Protein AF-A0A7C1MUB0-F1 (afdb_monomer_lite)

Structure (mmCIF, N/CA/C/O backbone):
data_AF-A0A7C1MUB0-F1
#
_entry.id   AF-A0A7C1MUB0-F1
#
loop_
_atom_site.group_PDB
_atom_site.id
_atom_site.type_symbol
_atom_site.label_atom_id
_atom_site.label_alt_id
_atom_site.label_comp_id
_atom_site.label_asym_id
_atom_site.label_entity_id
_atom_site.label_seq_id
_atom_site.pdbx_PDB_ins_code
_atom_site.Cartn_x
_atom_site.Cartn_y
_atom_site.Cartn_z
_atom_site.occupancy
_atom_site.B_iso_or_equiv
_atom_site.auth_seq_id
_atom_site.auth_comp_id
_atom_site.auth_asym_id
_atom_site.auth_atom_id
_atom_site.pdbx_PDB_model_num
ATOM 1 N N . MET A 1 1 ? -7.345 -3.002 12.545 1.00 71.50 1 MET A N 1
ATOM 2 C CA . MET A 1 1 ? -8.132 -2.246 11.545 1.00 71.50 1 MET A CA 1
ATOM 3 C C . MET A 1 1 ? -7.151 -1.446 10.717 1.00 71.50 1 MET A C 1
ATOM 5 O O . MET A 1 1 ? -6.206 -0.911 11.292 1.00 71.50 1 MET A O 1
ATOM 9 N N . VAL A 1 2 ? -7.330 -1.414 9.403 1.00 77.56 2 VAL A N 1
ATOM 10 C CA . VAL A 1 2 ? -6.494 -0.617 8.502 1.00 77.56 2 VAL A CA 1
ATOM 11 C C . VAL A 1 2 ? -7.408 0.255 7.652 1.00 77.56 2 VAL A C 1
ATOM 13 O O . VAL A 1 2 ? -8.478 -0.208 7.263 1.00 77.56 2 VAL A O 1
ATOM 16 N N . SER A 1 3 ? -7.025 1.505 7.416 1.00 80.81 3 SER A N 1
ATOM 17 C CA . SER A 1 3 ? -7.736 2.375 6.475 1.00 80.81 3 SER A CA 1
ATOM 18 C C . SER A 1 3 ? -7.086 2.216 5.106 1.00 80.81 3 SER A C 1
ATOM 20 O O . SER A 1 3 ? -5.929 2.620 4.983 1.00 80.81 3 SER A O 1
ATOM 22 N N . PRO A 1 4 ? -7.755 1.636 4.097 1.00 77.00 4 PRO A N 1
ATOM 23 C CA . PRO A 1 4 ? -7.220 1.615 2.739 1.00 77.00 4 PRO A CA 1
ATOM 24 C C . PRO A 1 4 ? -7.085 3.051 2.223 1.00 77.00 4 PRO A C 1
ATOM 26 O O . PRO A 1 4 ? -7.922 3.895 2.541 1.00 77.00 4 PRO A O 1
ATOM 29 N N . GLN A 1 5 ? -6.012 3.344 1.491 1.00 81.12 5 GLN A N 1
ATOM 30 C CA . GLN A 1 5 ? -5.742 4.684 0.954 1.00 81.12 5 GLN A CA 1
ATOM 31 C C . GLN A 1 5 ? -5.477 4.628 -0.551 1.00 81.12 5 GLN A C 1
ATOM 33 O O . GLN A 1 5 ? -6.070 5.384 -1.317 1.00 81.12 5 GLN A O 1
ATOM 38 N N . ARG A 1 6 ? -4.619 3.703 -0.994 1.00 76.88 6 ARG A N 1
ATOM 39 C CA . ARG A 1 6 ? -4.200 3.604 -2.395 1.00 76.88 6 ARG A CA 1
ATOM 40 C C . ARG A 1 6 ? -3.980 2.150 -2.786 1.00 76.88 6 ARG A C 1
ATOM 42 O O . ARG A 1 6 ? -3.503 1.351 -1.984 1.00 76.88 6 ARG A O 1
ATOM 49 N N . LEU A 1 7 ? -4.343 1.810 -4.018 1.00 80.94 7 LEU A N 1
ATOM 50 C CA . LEU A 1 7 ? -4.154 0.476 -4.567 1.00 80.94 7 LEU A CA 1
ATOM 51 C C . LEU A 1 7 ? -3.165 0.537 -5.724 1.00 80.94 7 LEU A C 1
ATOM 53 O O . LEU A 1 7 ? -3.272 1.368 -6.623 1.00 80.94 7 LEU A O 1
ATOM 57 N 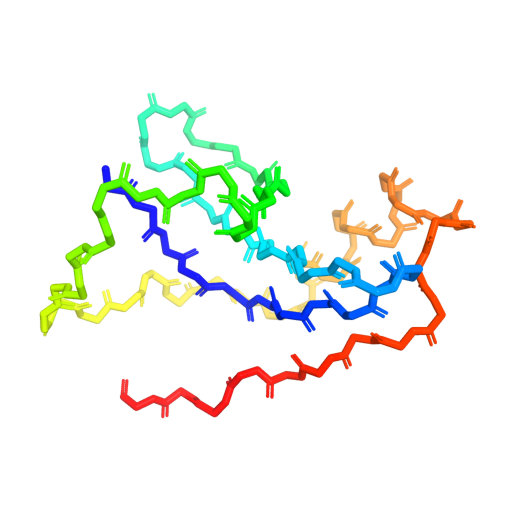N . VAL A 1 8 ? -2.197 -0.362 -5.700 1.00 80.00 8 VAL A N 1
ATOM 58 C CA . VAL A 1 8 ? -1.091 -0.398 -6.642 1.00 80.00 8 VAL A CA 1
ATOM 59 C C . VAL A 1 8 ? -1.030 -1.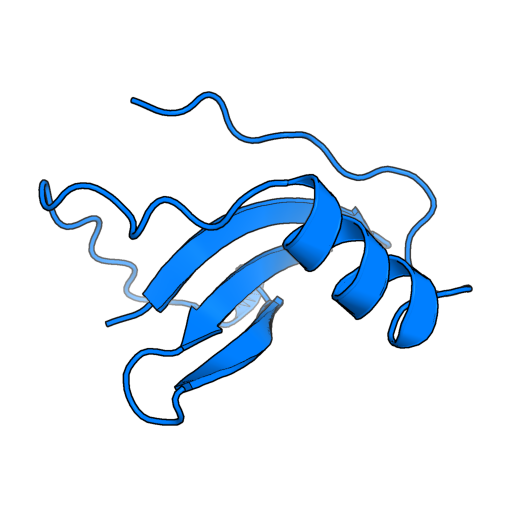779 -7.270 1.00 80.00 8 VAL A C 1
ATOM 61 O O . VAL A 1 8 ? -1.016 -2.790 -6.570 1.00 80.00 8 VAL A O 1
ATOM 64 N N . TYR A 1 9 ? -0.980 -1.828 -8.596 1.00 78.88 9 TYR A N 1
ATOM 65 C CA . TYR A 1 9 ? -0.789 -3.073 -9.329 1.00 78.88 9 TYR A CA 1
ATOM 66 C C . TYR A 1 9 ? 0.642 -3.140 -9.849 1.00 78.88 9 TYR A C 1
ATOM 68 O O . TYR A 1 9 ? 1.096 -2.252 -10.573 1.00 78.88 9 TYR A O 1
ATOM 76 N N . TYR A 1 10 ? 1.373 -4.180 -9.457 1.00 76.62 10 TYR A N 1
ATOM 77 C CA . TYR A 1 10 ? 2.774 -4.343 -9.820 1.00 76.62 10 TYR A CA 1
ATOM 78 C C . TYR A 1 10 ? 3.151 -5.814 -9.952 1.00 76.62 10 TYR A C 1
ATOM 80 O O . TYR A 1 10 ? 2.923 -6.602 -9.037 1.00 76.62 10 TYR A O 1
ATOM 88 N N . ARG A 1 11 ? 3.774 -6.177 -11.083 1.00 77.31 11 ARG A N 1
ATOM 89 C CA . ARG A 1 11 ? 4.261 -7.542 -11.376 1.00 77.31 11 ARG A CA 1
ATOM 90 C C . ARG A 1 11 ? 3.224 -8.626 -11.050 1.00 77.31 11 ARG A C 1
ATOM 92 O O . ARG A 1 11 ? 3.520 -9.563 -10.314 1.00 77.31 11 ARG A O 1
ATOM 99 N N . ASP A 1 12 ? 2.011 -8.450 -11.568 1.00 80.25 12 ASP A N 1
ATOM 100 C CA . ASP A 1 12 ? 0.864 -9.347 -11.366 1.00 80.25 12 ASP A CA 1
ATOM 101 C C . ASP A 1 12 ? 0.310 -9.427 -9.932 1.00 80.25 12 ASP A C 1
ATOM 103 O O . ASP A 1 12 ? -0.645 -10.143 -9.652 1.00 80.25 12 ASP A O 1
ATOM 107 N N . ASN A 1 13 ? 0.858 -8.635 -9.013 1.00 82.25 13 ASN A N 1
ATOM 108 C CA . ASN A 1 13 ? 0.424 -8.583 -7.630 1.00 82.25 13 ASN A CA 1
ATOM 109 C C . ASN A 1 13 ? -0.255 -7.251 -7.324 1.00 82.25 13 ASN A C 1
ATOM 111 O O . ASN A 1 13 ? 0.179 -6.179 -7.751 1.00 82.25 13 ASN A O 1
ATOM 115 N N . TRP A 1 14 ? -1.314 -7.328 -6.526 1.00 83.94 14 TRP A N 1
ATOM 116 C CA . TRP A 1 14 ? -1.978 -6.154 -5.987 1.00 83.94 14 TRP A CA 1
ATOM 117 C C . TRP A 1 14 ? -1.404 -5.817 -4.612 1.00 83.94 14 TRP A C 1
ATOM 119 O O . TRP A 1 14 ? -1.336 -6.660 -3.714 1.00 83.94 14 TRP A O 1
ATOM 129 N N . TYR A 1 15 ? -1.011 -4.565 -4.446 1.00 83.38 15 TYR A N 1
ATOM 130 C CA . TYR A 1 15 ? -0.486 -3.994 -3.219 1.00 83.38 15 TYR A CA 1
ATOM 131 C C . TYR A 1 15 ? -1.438 -2.900 -2.751 1.00 83.38 15 TYR A C 1
ATOM 133 O O . TYR A 1 15 ? -1.755 -1.975 -3.488 1.00 83.38 15 TYR A O 1
ATOM 141 N N . LEU A 1 16 ? -1.920 -3.023 -1.525 1.00 82.31 16 LEU A N 1
ATOM 142 C CA . LEU A 1 16 ? -2.787 -2.062 -0.875 1.00 82.31 16 LEU A CA 1
ATOM 143 C C . LEU A 1 16 ? -1.965 -1.240 0.110 1.00 82.31 16 LEU A C 1
ATOM 145 O O . LEU A 1 16 ? -1.521 -1.753 1.136 1.00 82.31 16 LEU A O 1
ATOM 149 N N . ASP A 1 17 ? -1.814 0.040 -0.174 1.00 82.69 17 ASP A N 1
ATOM 150 C CA . ASP A 1 17 ? -1.306 1.008 0.780 1.00 82.69 17 ASP A CA 1
ATOM 151 C C . ASP A 1 17 ? -2.431 1.422 1.723 1.00 82.69 17 ASP A C 1
ATOM 153 O O . ASP A 1 17 ? -3.483 1.933 1.316 1.00 82.69 17 ASP A O 1
ATOM 157 N N . ALA A 1 18 ? -2.214 1.165 3.009 1.00 82.75 18 ALA A N 1
ATOM 158 C CA . ALA A 1 18 ? -3.195 1.401 4.047 1.00 82.75 18 ALA A CA 1
ATOM 159 C C . ALA A 1 18 ? -2.547 1.933 5.325 1.00 82.75 18 ALA A C 1
ATOM 161 O O . ALA A 1 18 ? -1.426 1.578 5.699 1.00 82.75 18 ALA A O 1
ATOM 162 N N . TYR A 1 19 ? -3.297 2.759 6.046 1.00 83.44 19 TYR A N 1
ATOM 163 C CA . TYR A 1 19 ? -2.904 3.220 7.367 1.00 83.44 19 TYR A CA 1
ATOM 164 C C . TYR A 1 19 ? -3.231 2.168 8.422 1.00 83.44 19 TYR A C 1
ATOM 166 O O . TYR A 1 19 ? -4.394 1.795 8.607 1.00 83.44 19 TYR A O 1
ATOM 174 N N . CYS A 1 20 ? -2.218 1.699 9.143 1.00 84.06 20 CYS A N 1
ATOM 175 C CA . CYS A 1 20 ? -2.386 0.739 10.220 1.00 84.06 20 CYS A CA 1
ATOM 176 C C . CYS A 1 20 ? -2.689 1.454 11.541 1.00 84.06 20 CYS A C 1
ATOM 178 O O . CYS A 1 20 ? -1.796 2.012 12.174 1.00 84.06 20 CYS A O 1
ATOM 180 N N . HIS A 1 21 ? -3.937 1.369 12.015 1.00 81.25 21 HIS A N 1
ATOM 181 C CA . HIS A 1 21 ? -4.348 1.976 13.293 1.00 81.25 21 HIS A CA 1
ATOM 182 C C . HIS A 1 21 ? -3.645 1.370 14.509 1.00 81.25 21 HIS A C 1
ATOM 184 O O . HIS A 1 21 ? -3.493 2.039 15.520 1.00 81.25 21 HIS A O 1
ATOM 190 N N . LEU A 1 22 ? -3.194 0.117 14.412 1.00 78.50 22 LEU A N 1
ATOM 191 C CA . LEU A 1 22 ? -2.496 -0.561 15.509 1.00 78.50 22 LEU A CA 1
ATOM 192 C C . LEU A 1 22 ? -1.114 0.036 15.785 1.00 78.50 22 LEU A C 1
ATOM 194 O O . LEU A 1 22 ? -0.623 -0.069 16.903 1.00 78.50 22 LEU A O 1
ATOM 198 N N . ARG A 1 23 ? -0.470 0.609 14.764 1.00 80.25 23 ARG A N 1
ATOM 199 C CA . ARG A 1 23 ? 0.894 1.145 14.875 1.00 80.25 23 ARG A CA 1
ATOM 200 C C . ARG A 1 23 ? 1.012 2.615 14.475 1.00 80.25 23 ARG A C 1
ATOM 202 O O . ARG A 1 23 ? 2.108 3.151 14.482 1.00 80.25 23 ARG A O 1
ATOM 209 N N . ASN A 1 24 ? -0.109 3.260 14.148 1.00 82.69 24 ASN A N 1
ATOM 210 C CA . ASN A 1 24 ? -0.169 4.647 13.685 1.00 82.69 24 ASN A CA 1
ATOM 211 C C . ASN A 1 24 ? 0.776 4.946 12.494 1.00 82.69 24 ASN A C 1
ATOM 213 O O . ASN A 1 24 ? 1.268 6.064 12.350 1.00 82.69 24 ASN A O 1
ATOM 217 N N . GLU A 1 25 ? 1.000 3.975 11.607 1.00 82.44 25 GLU A N 1
ATOM 218 C CA . GLU A 1 25 ? 1.930 4.102 10.474 1.00 82.44 25 GLU A CA 1
ATOM 219 C C . GLU A 1 25 ? 1.281 3.687 9.145 1.00 82.44 25 GLU A C 1
ATOM 221 O O . GLU A 1 25 ? 0.345 2.880 9.114 1.00 82.44 25 GLU A O 1
ATOM 226 N N . LEU A 1 26 ? 1.793 4.232 8.041 1.00 80.44 26 LEU A N 1
ATOM 227 C CA . LEU A 1 26 ? 1.423 3.842 6.682 1.00 80.44 26 LEU A CA 1
ATOM 228 C C . LEU A 1 26 ? 2.205 2.590 6.270 1.00 80.44 26 LEU A C 1
ATOM 230 O O . LEU A 1 26 ? 3.420 2.520 6.447 1.00 80.44 26 LEU A O 1
ATOM 234 N N . ARG A 1 27 ? 1.507 1.586 5.730 1.00 79.94 27 ARG A N 1
ATOM 235 C CA . ARG A 1 27 ? 2.116 0.338 5.253 1.00 79.94 27 ARG A CA 1
ATOM 236 C C . ARG A 1 27 ? 1.466 -0.167 3.979 1.00 79.94 27 ARG A C 1
ATOM 238 O O . ARG A 1 27 ? 0.251 -0.096 3.813 1.00 79.94 27 ARG A O 1
ATOM 245 N N . THR A 1 28 ? 2.295 -0.788 3.155 1.00 81.06 28 THR A N 1
ATOM 246 C CA . THR A 1 28 ? 1.875 -1.549 1.985 1.00 81.06 28 THR A CA 1
ATOM 247 C C . THR A 1 28 ? 1.585 -2.997 2.379 1.00 81.06 28 THR A C 1
ATOM 249 O O . THR A 1 28 ? 2.396 -3.654 3.037 1.00 81.06 28 THR A O 1
ATOM 252 N N . PHE A 1 29 ? 0.443 -3.521 1.951 1.00 81.50 29 PHE A N 1
ATOM 253 C CA . PHE A 1 29 ? 0.014 -4.896 2.180 1.00 81.50 29 PHE A CA 1
ATOM 254 C C . PHE A 1 29 ? -0.244 -5.596 0.849 1.00 81.50 29 PHE A C 1
ATOM 256 O O . PHE A 1 29 ? -0.978 -5.089 0.011 1.00 81.50 29 PHE A O 1
ATOM 263 N N . SER A 1 30 ? 0.305 -6.790 0.647 1.00 82.88 30 SER A N 1
ATOM 264 C CA . SER A 1 30 ? -0.009 -7.589 -0.542 1.00 82.88 30 SER A CA 1
ATOM 265 C C . SER A 1 30 ? -1.404 -8.203 -0.417 1.00 82.88 30 SER A C 1
ATOM 267 O O . SER A 1 30 ? -1.657 -8.985 0.502 1.00 82.88 30 SER A O 1
ATOM 269 N N . LEU A 1 31 ? -2.295 -7.880 -1.355 1.00 80.69 31 LEU A N 1
ATOM 270 C CA . LEU A 1 31 ? -3.662 -8.411 -1.411 1.00 80.69 31 LEU A CA 1
ATOM 271 C C . LEU A 1 31 ? -3.704 -9.927 -1.593 1.00 80.69 31 LEU A C 1
ATOM 273 O O . LEU A 1 31 ? -4.613 -10.566 -1.075 1.00 80.69 31 LEU A O 1
ATOM 277 N N . ASP A 1 32 ? -2.691 -10.508 -2.235 1.00 79.94 32 ASP A N 1
ATOM 278 C CA . ASP A 1 32 ? -2.542 -11.961 -2.361 1.00 79.94 32 ASP A CA 1
ATOM 279 C C . ASP A 1 32 ? -2.525 -12.671 -0.991 1.00 79.94 32 ASP A C 1
ATOM 281 O O . ASP A 1 32 ? -3.182 -13.694 -0.788 1.00 79.94 32 ASP A O 1
ATOM 285 N N . ARG A 1 33 ? -1.856 -12.059 -0.003 1.00 75.69 33 ARG A N 1
ATOM 286 C CA . ARG A 1 33 ? -1.733 -12.592 1.362 1.00 75.69 33 ARG A CA 1
ATOM 287 C C . ARG A 1 33 ? -2.865 -12.145 2.290 1.00 75.69 33 ARG A C 1
ATOM 289 O O . ARG A 1 33 ? -3.055 -12.723 3.360 1.00 75.69 33 ARG A O 1
ATOM 296 N N . LEU A 1 34 ? -3.623 -11.120 1.912 1.00 71.00 34 LEU A N 1
ATOM 297 C CA . LEU A 1 34 ? -4.769 -10.645 2.679 1.00 71.00 34 LEU A CA 1
ATOM 298 C C . LEU A 1 34 ? -5.967 -11.569 2.412 1.00 71.00 34 LEU A C 1
ATOM 300 O O . LEU A 1 34 ? -6.831 -11.266 1.602 1.00 71.00 34 LEU A O 1
ATOM 304 N N . LYS A 1 35 ? -6.042 -12.711 3.099 1.00 73.69 35 LYS A N 1
ATOM 305 C CA . LYS A 1 35 ? -7.252 -13.548 3.183 1.00 73.69 35 LYS A CA 1
ATOM 306 C C . LYS A 1 35 ? -7.417 -14.038 4.626 1.00 73.69 35 LYS A C 1
ATOM 308 O O . LYS A 1 35 ? -6.452 -14.571 5.170 1.00 73.69 35 LYS A O 1
ATOM 313 N N . PRO A 1 36 ? -8.599 -13.905 5.258 1.00 63.28 36 PRO A N 1
ATOM 314 C CA . PRO A 1 36 ? -9.849 -13.315 4.764 1.00 63.28 36 PRO A CA 1
ATOM 315 C C . PRO A 1 36 ? -9.907 -11.783 4.926 1.00 63.28 36 PRO A C 1
ATOM 317 O O . PRO A 1 36 ? -9.607 -11.243 5.990 1.00 63.28 36 PRO A O 1
ATOM 320 N N . ILE A 1 37 ? -10.354 -11.081 3.881 1.00 68.94 37 ILE A N 1
ATOM 321 C CA . ILE A 1 37 ? -10.611 -9.632 3.914 1.00 68.94 37 ILE A CA 1
ATOM 322 C C . ILE A 1 37 ? -12.033 -9.418 4.423 1.00 68.94 37 ILE A C 1
ATOM 324 O O . ILE A 1 37 ? -12.981 -9.980 3.880 1.00 68.94 37 ILE A O 1
ATOM 328 N N . ARG A 1 38 ? -12.193 -8.601 5.465 1.00 68.25 38 ARG A N 1
ATOM 329 C CA . ARG A 1 38 ? -13.503 -8.117 5.908 1.00 68.25 38 ARG A CA 1
ATOM 330 C C . ARG A 1 38 ? -13.551 -6.611 5.725 1.00 68.25 38 ARG A C 1
ATOM 332 O O . ARG A 1 38 ? -12.950 -5.878 6.512 1.00 68.25 38 ARG A O 1
ATOM 339 N N . THR A 1 39 ? -14.259 -6.167 4.695 1.00 66.00 39 THR A N 1
ATOM 340 C CA . THR A 1 39 ? -14.622 -4.759 4.539 1.00 66.00 39 THR A CA 1
ATOM 341 C C . THR A 1 39 ? -15.554 -4.400 5.690 1.00 66.00 39 THR A C 1
ATOM 343 O O . THR A 1 39 ? -16.588 -5.034 5.872 1.00 66.00 39 THR A O 1
ATOM 346 N N . ASN A 1 40 ? -15.147 -3.451 6.528 1.00 66.12 40 ASN A N 1
ATOM 347 C CA . ASN A 1 40 ? -16.039 -2.866 7.522 1.00 66.12 40 ASN A CA 1
ATOM 348 C C . ASN A 1 40 ? -16.643 -1.603 6.915 1.00 66.12 40 ASN A C 1
ATOM 350 O O . ASN A 1 40 ? -15.910 -0.812 6.334 1.00 66.12 40 ASN A O 1
ATOM 354 N N . GLU A 1 41 ? -17.934 -1.377 7.138 1.00 57.50 41 GLU A N 1
ATOM 355 C CA . GLU A 1 41 ? -18.687 -0.178 6.722 1.00 57.50 41 GLU A CA 1
ATOM 356 C C . GLU A 1 41 ? -18.281 1.089 7.500 1.00 57.50 41 GLU A C 1
ATOM 358 O O . GLU A 1 41 ? -18.988 2.092 7.517 1.00 57.50 41 GLU A O 1
ATOM 363 N N . ARG A 1 42 ? -17.150 1.044 8.213 1.00 63.19 42 ARG A N 1
ATOM 364 C CA . ARG A 1 42 ? -16.638 2.199 8.943 1.00 63.19 42 ARG A CA 1
ATOM 365 C C . ARG A 1 42 ? -15.870 3.074 7.962 1.00 63.19 42 ARG A C 1
ATOM 367 O O . ARG A 1 42 ? -15.008 2.533 7.263 1.00 63.19 42 ARG A O 1
ATOM 374 N N . PRO A 1 43 ? -16.114 4.394 7.955 1.00 63.38 43 PRO A N 1
ATOM 375 C CA . PRO A 1 43 ? -15.389 5.296 7.080 1.00 63.38 43 PRO A CA 1
ATOM 376 C C . PRO A 1 43 ? -13.889 5.148 7.335 1.00 63.38 43 PRO A C 1
ATOM 378 O O . PRO A 1 43 ? -13.427 5.109 8.484 1.00 63.38 43 PRO A O 1
ATOM 381 N N . ALA A 1 44 ? -13.128 5.009 6.250 1.00 67.38 44 ALA A N 1
ATOM 382 C CA . ALA A 1 44 ? -11.681 5.040 6.328 1.00 67.38 44 ALA A CA 1
ATOM 383 C C . ALA A 1 44 ? -11.264 6.380 6.940 1.00 67.38 44 ALA A C 1
ATOM 385 O O . ALA A 1 44 ? -11.845 7.420 6.642 1.00 67.38 44 ALA A O 1
ATOM 386 N N . LYS A 1 45 ? -10.254 6.356 7.816 1.00 68.00 45 LYS A N 1
ATOM 387 C CA . LYS A 1 45 ? -9.665 7.598 8.325 1.00 68.00 45 LYS A CA 1
ATOM 388 C C . LYS A 1 45 ? -9.225 8.440 7.132 1.00 68.00 45 LYS A C 1
ATOM 39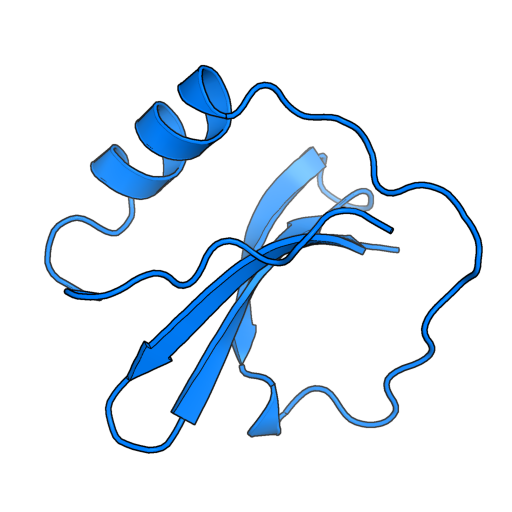0 O O . LYS A 1 45 ? -8.371 7.993 6.367 1.00 68.00 45 LYS A O 1
ATOM 395 N N . GLU A 1 46 ? -9.824 9.616 7.004 1.00 62.78 46 GLU A N 1
ATOM 396 C CA . GLU A 1 46 ? -9.453 10.595 5.998 1.00 62.78 46 GLU A CA 1
ATOM 397 C C . GLU A 1 46 ? -8.075 11.132 6.385 1.00 62.78 46 GLU A C 1
ATOM 399 O O . GLU A 1 46 ? -7.901 11.803 7.406 1.00 62.78 46 GLU A O 1
ATOM 404 N N . ILE A 1 47 ? -7.065 10.692 5.644 1.00 68.19 47 ILE A N 1
ATOM 405 C CA . ILE A 1 47 ? -5.722 11.245 5.712 1.00 68.19 47 ILE A CA 1
ATOM 406 C C . ILE A 1 47 ? -5.568 12.060 4.443 1.00 68.19 47 ILE A C 1
ATOM 408 O O . ILE A 1 47 ? -5.871 11.578 3.355 1.00 68.19 47 ILE A O 1
ATOM 412 N N . ASP A 1 48 ? -5.130 13.299 4.615 1.00 71.44 48 ASP A N 1
ATOM 413 C CA . ASP A 1 48 ? -4.917 14.217 3.512 1.00 71.44 48 ASP A CA 1
ATOM 414 C C . ASP A 1 48 ? -3.949 13.604 2.487 1.00 71.44 48 ASP A C 1
ATOM 416 O O . ASP A 1 48 ? -2.853 13.148 2.843 1.00 71.44 48 ASP A O 1
ATOM 420 N N . ASP A 1 49 ? -4.360 13.572 1.217 1.00 65.31 49 ASP A N 1
ATOM 421 C CA . ASP A 1 49 ? -3.599 12.948 0.132 1.00 65.31 49 ASP A CA 1
ATOM 422 C C . ASP A 1 49 ? -2.191 13.516 0.001 1.00 65.31 49 ASP A C 1
ATOM 424 O O . ASP A 1 49 ? -1.298 12.818 -0.462 1.00 65.31 49 ASP A O 1
ATOM 428 N N . GLN A 1 50 ? -1.975 14.763 0.418 1.00 65.94 50 GLN A N 1
ATOM 429 C CA . GLN A 1 50 ? -0.690 15.445 0.338 1.00 65.94 50 GLN A CA 1
ATOM 430 C C . GLN A 1 50 ? 0.298 14.889 1.371 1.00 65.94 50 GLN A C 1
ATOM 432 O O . GLN A 1 50 ? 1.469 14.679 1.059 1.00 65.94 50 GLN A O 1
ATOM 437 N N . ASN A 1 51 ? -0.180 14.555 2.576 1.00 69.38 51 ASN A N 1
ATOM 438 C CA . ASN A 1 51 ? 0.615 13.832 3.575 1.00 69.38 51 ASN A CA 1
ATOM 439 C C . ASN A 1 51 ? 0.872 12.387 3.147 1.00 69.38 51 ASN A C 1
ATOM 441 O O . ASN A 1 51 ? 1.941 11.828 3.404 1.00 69.38 51 ASN A O 1
ATOM 445 N N . LEU A 1 52 ? -0.122 11.780 2.500 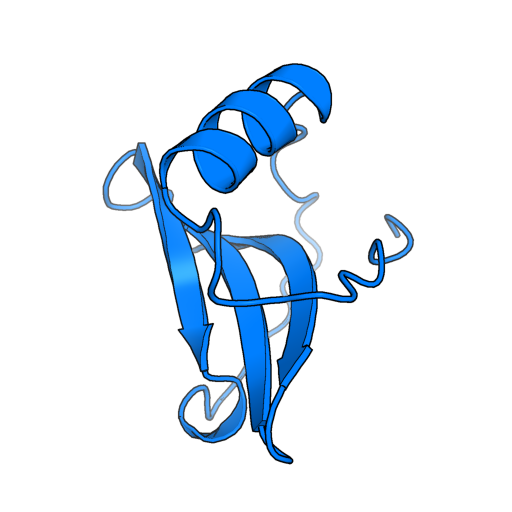1.00 71.25 52 LEU A N 1
ATOM 446 C CA . LEU A 1 52 ? -0.016 10.424 1.997 1.00 71.25 52 LEU A CA 1
ATOM 447 C C . LEU A 1 52 ? 1.032 10.333 0.882 1.00 71.25 52 LEU A C 1
ATOM 449 O O . LEU A 1 52 ? 1.910 9.470 0.914 1.00 71.25 52 LEU A O 1
ATOM 453 N N . ASP A 1 53 ? 0.954 11.251 -0.077 1.00 67.31 53 ASP A N 1
ATOM 454 C CA . ASP A 1 53 ? 1.877 11.337 -1.194 1.00 67.31 53 ASP A CA 1
ATOM 455 C C . ASP A 1 53 ? 3.279 11.695 -0.713 1.00 67.31 53 ASP A C 1
ATOM 457 O O . ASP A 1 53 ? 4.211 11.012 -1.099 1.00 67.31 53 ASP A O 1
ATOM 461 N N . ASP A 1 54 ? 3.459 12.635 0.218 1.00 71.25 54 ASP A N 1
ATOM 462 C CA . ASP A 1 54 ? 4.786 12.921 0.781 1.00 71.25 54 ASP A CA 1
ATOM 463 C C . ASP A 1 54 ? 5.421 11.676 1.432 1.00 71.25 54 ASP A C 1
ATOM 465 O O . ASP A 1 54 ? 6.588 11.359 1.180 1.00 71.25 54 ASP A O 1
ATOM 469 N N . HIS A 1 55 ? 4.645 10.909 2.205 1.00 70.44 55 HIS A N 1
ATOM 470 C CA . HIS A 1 55 ? 5.140 9.707 2.873 1.00 70.44 55 HIS A CA 1
ATOM 471 C C . HIS A 1 55 ? 5.470 8.571 1.890 1.00 70.44 55 HIS A C 1
ATOM 473 O O . HIS A 1 55 ? 6.531 7.942 1.992 1.00 70.44 55 HIS A O 1
ATOM 479 N N . PHE A 1 56 ? 4.594 8.305 0.917 1.00 67.56 56 PHE A N 1
ATOM 480 C CA . PHE A 1 56 ? 4.794 7.233 -0.062 1.00 67.56 56 PHE A CA 1
ATOM 481 C C . PHE A 1 56 ? 5.769 7.626 -1.178 1.00 67.56 56 PHE A C 1
ATOM 483 O O . PHE A 1 56 ? 6.574 6.799 -1.597 1.00 67.56 56 PHE A O 1
ATOM 490 N N . THR A 1 57 ? 5.801 8.887 -1.604 1.00 64.62 57 THR A N 1
ATOM 491 C CA . THR A 1 57 ? 6.798 9.418 -2.547 1.00 64.62 57 THR A CA 1
ATOM 492 C C . THR A 1 57 ? 8.200 9.382 -1.943 1.00 64.62 57 THR A C 1
ATOM 494 O O . THR A 1 57 ? 9.167 9.182 -2.676 1.00 64.62 57 THR A O 1
ATOM 497 N N . LYS A 1 58 ? 8.347 9.510 -0.617 1.00 64.12 58 LYS A N 1
ATOM 498 C CA . LYS A 1 58 ? 9.640 9.324 0.069 1.00 64.12 58 LYS A CA 1
ATOM 499 C C . LYS A 1 58 ? 10.017 7.853 0.234 1.00 64.12 58 LYS A C 1
ATOM 501 O O . LYS A 1 58 ? 11.160 7.494 -0.030 1.00 64.12 58 LYS A O 1
ATOM 506 N N . THR A 1 59 ? 9.075 7.007 0.645 1.00 59.38 59 THR A N 1
ATOM 507 C CA . THR A 1 59 ? 9.3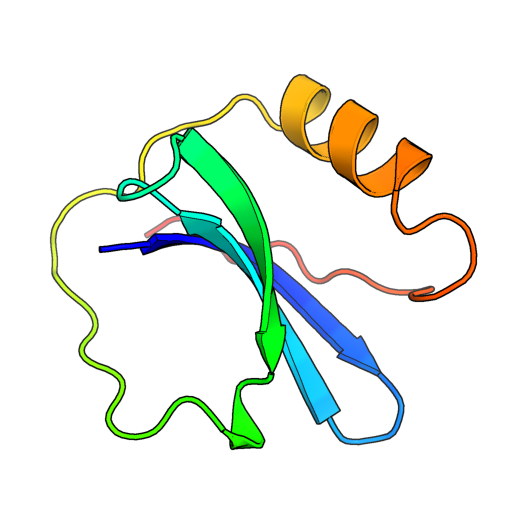66 5.615 1.035 1.00 59.38 59 THR A CA 1
ATOM 508 C C . THR A 1 59 ? 9.377 4.642 -0.151 1.00 59.38 59 THR A C 1
ATOM 510 O O . THR A 1 59 ? 10.129 3.672 -0.149 1.00 59.38 59 THR A O 1
ATOM 513 N N . CYS A 1 60 ? 8.574 4.900 -1.187 1.00 58.84 60 CYS A N 1
ATOM 514 C CA . CYS A 1 60 ? 8.329 3.978 -2.302 1.00 58.84 60 CYS A CA 1
ATOM 515 C C . CYS A 1 60 ? 8.899 4.466 -3.644 1.00 58.84 60 CYS A C 1
ATOM 517 O O . CYS A 1 60 ? 8.622 3.849 -4.678 1.00 58.84 60 CYS A O 1
ATOM 519 N N . LYS A 1 61 ? 9.687 5.556 -3.653 1.00 48.94 61 LYS A N 1
ATOM 520 C CA . LYS A 1 61 ? 10.310 6.118 -4.864 1.00 48.94 61 LYS A CA 1
ATOM 521 C C . LYS A 1 61 ? 11.157 5.045 -5.563 1.00 48.94 61 LYS A C 1
ATOM 523 O O . LYS A 1 61 ? 12.253 4.719 -5.122 1.00 48.94 61 LYS A O 1
ATOM 528 N N . GLY A 1 62 ? 10.613 4.483 -6.644 1.00 54.28 62 GLY A N 1
ATOM 529 C CA . GLY A 1 62 ? 11.249 3.461 -7.484 1.00 54.28 62 GLY A CA 1
ATOM 530 C C . GLY A 1 62 ? 10.521 2.113 -7.564 1.00 54.28 62 GLY A C 1
ATOM 531 O O . GLY A 1 62 ? 10.800 1.350 -8.483 1.00 54.28 62 GLY A O 1
ATOM 532 N N . MET A 1 63 ? 9.576 1.816 -6.663 1.00 56.62 63 MET A N 1
ATOM 533 C CA . MET A 1 63 ? 8.920 0.496 -6.613 1.00 56.62 63 MET A CA 1
ATOM 534 C C . MET A 1 63 ? 7.651 0.411 -7.481 1.00 56.62 63 MET A C 1
ATOM 536 O O . MET A 1 63 ? 7.352 -0.655 -8.011 1.00 56.62 63 MET A O 1
ATOM 540 N N . PHE A 1 64 ? 6.911 1.514 -7.662 1.00 59.66 64 PHE A N 1
ATOM 541 C CA . PHE A 1 64 ? 5.565 1.478 -8.247 1.00 59.66 64 PHE A CA 1
ATOM 542 C C . PHE A 1 64 ? 5.290 2.642 -9.223 1.00 59.66 64 PHE A C 1
ATOM 544 O O . PHE A 1 64 ? 5.216 3.789 -8.786 1.00 59.66 64 PHE A O 1
ATOM 551 N N . PRO A 1 65 ? 5.120 2.381 -10.534 1.00 52.12 65 PRO A N 1
ATOM 552 C CA . PRO A 1 65 ? 4.911 3.421 -11.549 1.00 52.12 65 PRO A CA 1
ATOM 553 C C . PRO A 1 65 ? 3.442 3.840 -11.741 1.00 52.12 65 PRO A C 1
ATOM 555 O O . PRO A 1 65 ? 3.173 4.826 -12.423 1.00 52.12 65 PRO A O 1
ATOM 558 N N . THR A 1 66 ? 2.471 3.104 -11.189 1.00 52.88 66 THR A N 1
ATOM 559 C CA . THR A 1 66 ? 1.042 3.394 -11.392 1.00 52.88 66 THR A CA 1
ATOM 560 C C . THR A 1 66 ? 0.250 3.047 -10.140 1.00 52.88 66 THR A C 1
ATOM 562 O O . THR A 1 66 ? 0.010 1.881 -9.831 1.00 52.88 66 THR A O 1
ATOM 565 N N . ALA A 1 67 ? -0.145 4.079 -9.404 1.00 57.78 67 ALA A N 1
ATOM 566 C CA . ALA A 1 67 ? -1.081 3.960 -8.303 1.00 57.78 67 ALA A CA 1
ATOM 567 C C . ALA A 1 67 ? -2.488 4.314 -8.790 1.00 57.78 67 ALA A C 1
ATOM 569 O O . ALA A 1 67 ? -2.704 5.399 -9.326 1.00 57.78 67 ALA A O 1
ATOM 570 N N . VAL A 1 68 ? -3.447 3.415 -8.587 1.00 56.75 68 VAL A N 1
ATOM 571 C CA . VAL A 1 68 ? -4.867 3.680 -8.822 1.00 56.75 68 VAL A CA 1
ATOM 572 C C . VAL A 1 68 ? -5.453 4.214 -7.517 1.00 56.75 68 VAL A C 1
ATOM 574 O O . VAL A 1 68 ? -5.455 3.533 -6.488 1.00 56.75 68 VAL A O 1
ATOM 577 N N . GLY A 1 69 ? -5.928 5.460 -7.542 1.00 53.38 69 GLY A N 1
ATOM 578 C CA . GLY A 1 69 ? -6.706 6.020 -6.439 1.00 53.38 69 GLY A CA 1
ATOM 579 C C . GLY A 1 69 ? -8.003 5.228 -6.284 1.00 53.38 69 GLY A C 1
ATOM 580 O O . GLY A 1 69 ? -8.783 5.130 -7.229 1.00 53.38 69 GLY A O 1
ATOM 581 N N . MET A 1 70 ? -8.224 4.624 -5.116 1.00 54.09 70 MET A N 1
ATOM 582 C CA . MET A 1 70 ? -9.495 3.965 -4.819 1.00 54.09 70 MET A CA 1
ATOM 583 C C . MET A 1 70 ? -10.564 5.035 -4.595 1.00 54.09 70 MET A C 1
ATOM 585 O O . MET A 1 70 ? -10.386 5.925 -3.764 1.00 54.09 70 MET A O 1
ATOM 589 N N . ASN A 1 71 ? -11.664 4.945 -5.350 1.00 40.88 71 ASN A N 1
ATOM 590 C CA . ASN A 1 71 ? -12.832 5.801 -5.165 1.00 40.88 71 ASN A CA 1
ATOM 591 C C . ASN A 1 71 ? -13.348 5.622 -3.732 1.00 40.88 71 ASN A C 1
ATOM 593 O O . ASN A 1 71 ? -13.638 4.502 -3.306 1.00 40.88 71 ASN A O 1
ATOM 597 N N . ARG A 1 72 ? -13.382 6.730 -2.992 1.00 43.94 72 ARG A N 1
ATOM 598 C CA . ARG A 1 72 ? -13.810 6.794 -1.596 1.00 43.94 72 ARG A CA 1
ATOM 599 C C . ARG A 1 72 ? -15.326 6.606 -1.587 1.00 43.94 72 ARG A C 1
ATOM 601 O O . ARG A 1 72 ? -16.035 7.482 -2.073 1.00 43.94 72 ARG A O 1
ATOM 608 N N . ALA A 1 73 ? -15.787 5.441 -1.139 1.00 35.09 73 ALA A N 1
ATOM 609 C CA . ALA A 1 73 ? -17.197 5.180 -0.861 1.00 35.09 73 ALA A CA 1
ATOM 610 C C . ALA A 1 73 ? -17.498 5.494 0.605 1.00 35.09 73 ALA A C 1
ATOM 612 O O . ALA A 1 73 ? -16.625 5.178 1.450 1.00 35.09 73 ALA A O 1
#

Foldseek 3Di:
DWFFWWWAQDPNWIWTFTQDPVVRDIDIDTPVPDPPDDDDPDFGPDDPVVVVCVVCCVVVVPPGDDIDGDDRD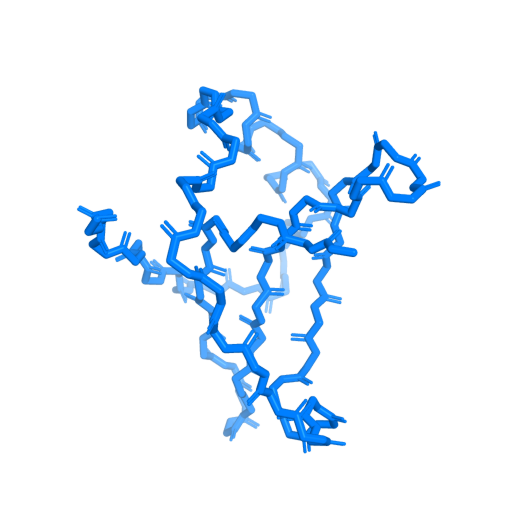

Sequence (73 aa):
MVSPQRLVYYRDNWYLDAYCHLRNELRTFSLDRLKPIRTNERPAKEIDDQNLDDHFTKTCKGMFPTAVGMNRA

pLDDT: mean 70.03, std 11.54, range [35.09, 84.06]

Secondary structure (DSSP, 8-state):
-EEEEEEEEETTEEEEEEEETTTTEEEEEETTT--S----SSPPP---HHHHHHHHHHHSTTT-S-EEEPP--

Radius of gyration: 11.96 Å; chains: 1; bounding box: 30×29×27 Å